Protein AF-A0A2U0RVS0-F1 (afdb_monomer_lite)

Secondary structure (DSSP, 8-state):
-EEEE-TTT--EEEESSPPPTTS----HHHHHHH------TT--S-S---GGGGGGG---

Foldseek 3Di:
DDWDAQPPPRDIDDDPDDDDPPDGDHDPVVVVVVPPPPPCVVVPPPPPPPVVCVVVPDDD

pLDDT: mean 78.25, std 17.14, range [51.0, 96.19]

Radius of gyration: 21.59 Å; chains: 1; bounding box: 42×46×45 Å

Structure (mmCIF, N/CA/C/O backbone):
data_AF-A0A2U0RVS0-F1
#
_entry.id   AF-A0A2U0RVS0-F1
#
loop_
_atom_site.group_PDB
_atom_site.id
_atom_site.type_symbol
_atom_site.label_atom_id
_atom_site.label_alt_id
_atom_site.label_comp_id
_atom_site.label_asym_id
_atom_site.label_entity_id
_atom_site.label_seq_id
_atom_site.pdbx_PDB_ins_code
_atom_site.Cartn_x
_atom_site.Cartn_y
_atom_site.Cartn_z
_atom_site.occupancy
_atom_site.B_iso_or_equiv
_atom_site.auth_seq_id
_atom_site.auth_comp_id
_atom_site.auth_asym_id
_atom_site.auth_atom_id
_atom_site.pdbx_PDB_model_num
ATOM 1 N N . MET A 1 1 ? -4.632 2.117 17.131 1.00 84.81 1 MET A N 1
ATOM 2 C CA . MET A 1 1 ? -4.082 1.251 16.065 1.00 84.81 1 MET A CA 1
ATOM 3 C C . MET A 1 1 ? -5.175 0.274 15.656 1.00 84.81 1 MET A C 1
ATOM 5 O O . MET A 1 1 ? -5.755 -0.330 16.545 1.00 84.81 1 MET A O 1
ATOM 9 N N . PHE A 1 2 ? -5.483 0.154 14.365 1.00 92.00 2 PHE A N 1
ATOM 10 C CA . PHE A 1 2 ? -6.540 -0.713 13.831 1.00 92.00 2 PHE A CA 1
ATOM 11 C C . PHE A 1 2 ? -5.932 -1.926 13.133 1.00 92.00 2 PHE A C 1
ATOM 13 O O . PHE A 1 2 ? -4.995 -1.780 12.346 1.00 92.00 2 PHE A O 1
ATOM 20 N N . GLU A 1 3 ? -6.462 -3.110 13.422 1.00 94.12 3 GLU A N 1
ATOM 21 C CA . GLU A 1 3 ? -6.024 -4.366 12.821 1.00 94.12 3 GLU A CA 1
ATOM 22 C C . GLU A 1 3 ? -6.819 -4.656 11.545 1.00 94.12 3 GLU A C 1
ATOM 24 O O . GLU A 1 3 ? -8.048 -4.615 11.531 1.00 94.12 3 GLU A O 1
ATOM 29 N N . VAL A 1 4 ? -6.107 -4.916 10.450 1.00 94.19 4 VAL A N 1
ATOM 30 C CA . VAL A 1 4 ? -6.687 -5.103 9.117 1.00 94.19 4 VAL A CA 1
ATOM 31 C C . VAL A 1 4 ? -5.943 -6.163 8.329 1.00 94.19 4 VAL A C 1
ATOM 33 O O . VAL A 1 4 ? -4.740 -6.358 8.493 1.00 94.19 4 VAL A O 1
ATOM 36 N N . LYS A 1 5 ? -6.648 -6.831 7.416 1.00 95.62 5 LYS A N 1
ATOM 37 C CA . LYS A 1 5 ? -6.036 -7.768 6.471 1.00 95.62 5 LYS A CA 1
ATOM 38 C C . LYS A 1 5 ? -5.608 -7.032 5.206 1.00 95.62 5 LYS A C 1
ATOM 40 O O . LYS A 1 5 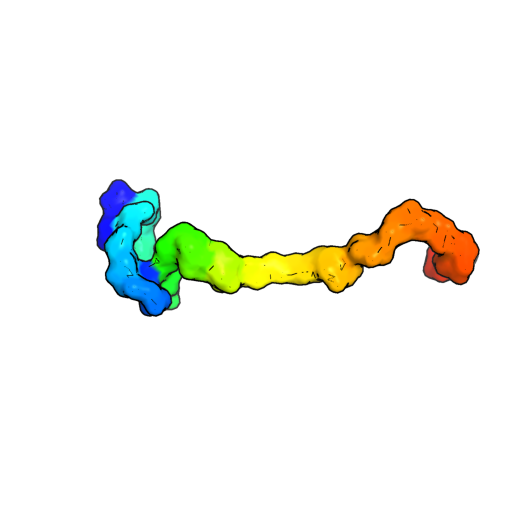? -6.366 -6.236 4.656 1.00 95.62 5 LYS A O 1
ATOM 45 N N . CYS A 1 6 ? -4.391 -7.306 4.743 1.00 95.44 6 CYS A N 1
ATOM 46 C CA . CYS A 1 6 ? -3.908 -6.827 3.456 1.00 95.44 6 CYS A CA 1
ATOM 47 C C . CYS A 1 6 ? -4.823 -7.340 2.342 1.00 95.44 6 CYS A C 1
ATOM 49 O O . CYS A 1 6 ? -5.081 -8.538 2.260 1.00 95.44 6 CYS A O 1
ATOM 51 N N . THR A 1 7 ? -5.258 -6.443 1.462 1.00 94.50 7 THR A N 1
ATOM 52 C CA . THR A 1 7 ? -6.170 -6.781 0.355 1.00 94.50 7 THR A CA 1
ATOM 53 C C . THR A 1 7 ? -5.515 -7.727 -0.659 1.00 94.50 7 THR A C 1
ATOM 55 O O . THR A 1 7 ? -6.195 -8.526 -1.287 1.00 94.50 7 THR A O 1
ATOM 58 N N . ASP A 1 8 ? -4.191 -7.652 -0.795 1.00 95.12 8 ASP A N 1
ATOM 59 C CA . ASP A 1 8 ? -3.433 -8.340 -1.844 1.00 95.12 8 ASP A CA 1
ATOM 60 C C . ASP A 1 8 ? -2.898 -9.712 -1.391 1.00 95.12 8 ASP A C 1
ATOM 62 O O . ASP A 1 8 ? -2.969 -10.693 -2.119 1.00 95.12 8 ASP A O 1
ATOM 66 N N . CYS A 1 9 ? -2.397 -9.805 -0.153 1.00 96.19 9 CYS A N 1
ATOM 67 C CA . CYS A 1 9 ? -1.783 -11.032 0.372 1.00 96.19 9 CYS A CA 1
ATOM 68 C C . CYS A 1 9 ? -2.489 -11.632 1.595 1.00 96.19 9 CYS A C 1
ATOM 70 O O . CYS A 1 9 ? -2.050 -12.658 2.104 1.00 96.19 9 CYS A O 1
ATOM 72 N N . GLY A 1 10 ? -3.530 -10.986 2.129 1.00 95.06 10 GLY A N 1
ATOM 73 C CA . GLY A 1 10 ? -4.305 -11.485 3.271 1.00 95.06 10 GLY A CA 1
ATOM 74 C C . GLY A 1 10 ? -3.617 -11.408 4.640 1.00 95.06 10 GLY A C 1
ATOM 75 O O . GLY A 1 10 ? -4.272 -11.655 5.652 1.00 95.06 10 GLY A O 1
ATOM 76 N N . LYS A 1 11 ? -2.330 -11.034 4.706 1.00 95.69 11 LYS A N 1
ATOM 77 C CA . LYS A 1 11 ? -1.587 -10.886 5.971 1.00 95.69 11 LYS A CA 1
ATOM 78 C C . LYS A 1 11 ? -2.221 -9.820 6.866 1.00 95.69 11 LYS A C 1
ATOM 80 O O . LYS A 1 11 ? -2.592 -8.746 6.386 1.00 95.69 11 LYS A O 1
ATOM 85 N N . THR A 1 12 ? -2.269 -10.081 8.164 1.00 95.31 12 THR A N 1
ATOM 86 C CA . THR A 1 12 ? -2.743 -9.121 9.161 1.00 95.31 12 THR A CA 1
ATOM 87 C C . THR A 1 12 ? -1.703 -8.023 9.394 1.00 95.31 12 THR A C 1
ATOM 89 O O . THR A 1 12 ? -0.505 -8.288 9.492 1.00 95.31 12 THR A O 1
ATOM 92 N N . THR A 1 13 ? -2.139 -6.768 9.428 1.00 93.75 13 THR A N 1
ATOM 93 C CA . THR A 1 13 ? -1.285 -5.598 9.638 1.00 93.75 13 THR A CA 1
ATOM 94 C C . THR A 1 13 ? -2.013 -4.556 10.475 1.00 93.75 13 THR A C 1
ATOM 96 O O . THR A 1 13 ? -3.239 -4.569 10.574 1.00 93.75 13 THR A O 1
ATOM 99 N N . THR A 1 14 ? -1.259 -3.649 11.088 1.00 94.56 14 THR A N 1
ATOM 100 C CA . THR A 1 14 ? -1.811 -2.619 11.964 1.00 94.56 14 THR A CA 1
ATOM 101 C C . THR A 1 14 ? -1.589 -1.245 11.355 1.00 94.56 14 THR A C 1
ATOM 103 O O . THR A 1 14 ? -0.464 -0.888 10.998 1.00 94.56 14 THR A O 1
ATOM 106 N N . VAL A 1 15 ? -2.656 -0.459 11.251 1.00 92.56 15 VAL A N 1
ATOM 107 C CA . VAL A 1 15 ? -2.625 0.902 10.702 1.00 92.56 15 VAL A CA 1
ATOM 108 C C . VAL A 1 15 ? -3.031 1.935 11.763 1.00 92.56 15 VAL A C 1
ATOM 110 O O . VAL A 1 15 ? -3.786 1.612 12.683 1.00 92.56 15 VAL A O 1
ATOM 113 N N . PRO A 1 16 ? -2.524 3.180 11.700 1.00 92.19 16 PRO A N 1
ATOM 114 C CA . PRO A 1 16 ? -2.851 4.214 12.685 1.00 92.19 16 PRO A CA 1
ATOM 115 C C . PRO A 1 16 ? -4.173 4.948 12.397 1.00 92.19 16 PRO A C 1
ATOM 117 O O . PRO A 1 16 ? -4.580 5.779 13.199 1.00 92.19 16 PRO A O 1
ATOM 120 N N . PHE A 1 17 ? -4.839 4.653 11.279 1.00 89.81 17 PHE A N 1
ATOM 121 C CA . PHE A 1 17 ? -6.075 5.300 10.831 1.00 89.81 17 PHE A CA 1
ATOM 122 C C . PHE A 1 17 ? -7.208 4.286 10.672 1.00 89.81 17 PHE A C 1
ATOM 124 O O . PHE A 1 17 ? -6.960 3.102 10.437 1.00 89.81 17 PHE A O 1
ATOM 131 N N . GLU A 1 18 ? -8.447 4.759 10.771 1.00 91.44 18 GLU A N 1
ATOM 132 C CA . GLU A 1 18 ? -9.624 3.927 10.547 1.00 91.44 18 GLU A CA 1
ATOM 133 C C . GLU A 1 18 ? -9.742 3.544 9.055 1.00 91.44 18 GLU A C 1
ATOM 135 O O . GLU A 1 18 ? -9.680 4.422 8.186 1.00 91.44 18 GLU A O 1
ATOM 140 N N . PRO A 1 19 ? -9.892 2.254 8.712 1.00 89.81 19 PRO A N 1
ATOM 141 C CA . PRO A 1 19 ? -10.023 1.813 7.326 1.00 89.81 19 PRO A CA 1
ATOM 142 C C . PRO A 1 19 ? -11.352 2.270 6.714 1.00 89.81 19 PRO A C 1
ATOM 144 O O . PRO A 1 19 ? -12.427 1.848 7.135 1.00 89.81 19 PRO A O 1
ATOM 147 N N . THR A 1 20 ? -11.299 3.097 5.671 1.00 90.31 20 THR A N 1
ATOM 148 C CA . THR A 1 20 ? -12.508 3.536 4.962 1.00 90.31 20 THR A CA 1
ATOM 149 C C . THR A 1 20 ? -13.023 2.455 4.011 1.00 90.31 20 THR A C 1
ATOM 151 O O . THR A 1 20 ? -12.266 1.902 3.206 1.00 90.31 20 THR A O 1
ATOM 154 N N . LYS A 1 21 ? -14.337 2.197 4.032 1.00 87.38 21 LYS A N 1
ATOM 155 C CA . LYS A 1 21 ? -14.992 1.304 3.062 1.00 87.38 21 LYS A CA 1
ATOM 156 C C . LYS A 1 21 ? -14.726 1.801 1.633 1.00 87.38 21 LYS A C 1
ATOM 158 O O . LYS A 1 21 ? -14.954 2.965 1.319 1.00 87.38 21 LYS A O 1
ATOM 163 N N . GLY A 1 22 ? -14.214 0.922 0.771 1.00 89.50 22 GLY A N 1
ATOM 164 C CA . GLY A 1 22 ? -13.883 1.238 -0.625 1.00 89.50 22 GLY A CA 1
ATOM 165 C C . GLY A 1 22 ? -12.440 1.693 -0.883 1.00 89.50 22 GLY A C 1
ATOM 166 O O . GLY A 1 22 ? -12.107 1.964 -2.039 1.00 89.50 22 GLY A O 1
ATOM 167 N N . LYS A 1 23 ? -11.567 1.764 0.138 1.00 90.69 23 LYS A N 1
ATOM 168 C CA . LYS A 1 23 ? -10.116 1.947 -0.051 1.00 90.69 23 LYS A CA 1
ATOM 169 C C . LYS A 1 23 ? -9.340 0.705 0.396 1.00 90.69 23 LYS A C 1
ATOM 171 O O . LYS A 1 23 ? -9.506 0.276 1.535 1.00 90.69 23 LYS A O 1
ATOM 176 N N . PRO A 1 24 ? -8.506 0.113 -0.480 1.00 92.94 24 PRO A N 1
ATOM 177 C CA . PRO A 1 24 ? -7.752 -1.082 -0.133 1.00 92.94 24 PRO A CA 1
ATOM 178 C C . PRO A 1 24 ? -6.626 -0.735 0.841 1.00 92.94 24 PRO A C 1
ATOM 180 O O . PRO A 1 24 ? -5.903 0.248 0.656 1.00 92.94 24 PRO A O 1
ATOM 183 N N . VAL A 1 25 ? -6.459 -1.568 1.866 1.00 94.06 25 VAL A N 1
ATOM 184 C CA . VAL A 1 25 ? -5.322 -1.484 2.787 1.00 94.06 25 VAL A CA 1
ATOM 185 C C . VAL A 1 25 ? -4.283 -2.531 2.401 1.00 94.06 25 VAL A C 1
ATOM 187 O O . VAL A 1 25 ? -4.621 -3.681 2.106 1.00 94.06 25 VAL A O 1
ATOM 190 N N . TYR A 1 26 ? -3.013 -2.127 2.410 1.00 94.56 26 TYR A N 1
ATOM 191 C CA . TYR A 1 26 ? -1.880 -2.961 2.023 1.00 94.56 26 TYR A CA 1
ATOM 192 C C . TYR A 1 26 ? -0.850 -3.057 3.147 1.00 94.56 26 TYR A C 1
ATOM 194 O O . TYR A 1 26 ? -0.611 -2.091 3.873 1.00 94.56 26 TYR A O 1
ATOM 202 N N . CYS A 1 27 ? -0.182 -4.207 3.248 1.00 94.38 27 CYS A N 1
ATOM 203 C CA . CYS A 1 27 ? 1.018 -4.340 4.068 1.00 94.38 27 CYS A CA 1
ATOM 204 C C . CYS A 1 27 ? 2.201 -3.578 3.439 1.00 94.38 27 CYS A C 1
ATOM 206 O O . CYS A 1 27 ? 2.152 -3.175 2.275 1.00 94.38 27 CYS A O 1
ATOM 208 N N . ARG A 1 28 ? 3.300 -3.411 4.189 1.00 91.38 28 ARG A N 1
ATOM 209 C CA . ARG A 1 28 ? 4.504 -2.684 3.730 1.00 91.38 28 ARG A CA 1
ATOM 210 C C . ARG A 1 28 ? 5.068 -3.223 2.405 1.00 91.38 28 ARG A C 1
ATOM 212 O O . ARG A 1 28 ? 5.487 -2.443 1.549 1.00 91.38 28 ARG A O 1
ATOM 219 N N . GLU A 1 29 ? 5.035 -4.541 2.225 1.00 93.12 29 GLU A N 1
ATOM 220 C CA . GLU A 1 29 ? 5.539 -5.227 1.029 1.00 93.12 29 GLU A CA 1
ATOM 221 C C . GLU A 1 29 ? 4.656 -4.939 -0.194 1.00 93.12 29 GLU A C 1
ATOM 223 O O . GLU A 1 29 ? 5.144 -4.448 -1.212 1.00 93.12 29 GL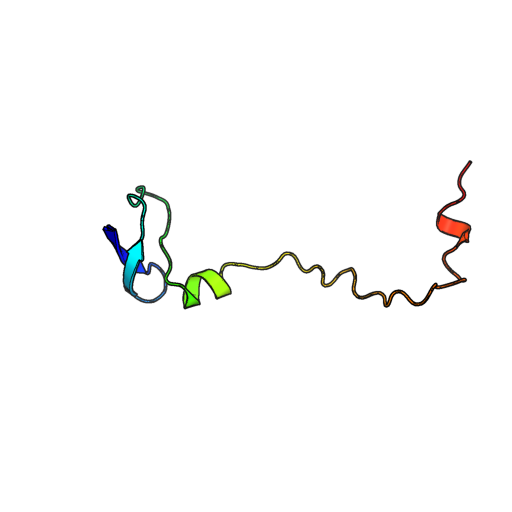U A O 1
ATOM 228 N N . CYS A 1 30 ? 3.345 -5.185 -0.087 1.00 94.62 30 CYS A N 1
ATOM 229 C CA . CYS A 1 30 ? 2.395 -4.941 -1.175 1.00 94.62 30 CYS A CA 1
ATOM 230 C C . CYS A 1 30 ? 2.288 -3.446 -1.502 1.00 94.62 30 CYS A C 1
ATOM 232 O O . CYS A 1 30 ? 2.263 -3.076 -2.673 1.00 94.62 30 CYS A O 1
ATOM 234 N N . LEU A 1 31 ? 2.326 -2.565 -0.494 1.00 92.38 31 LEU A N 1
ATOM 235 C CA . LEU A 1 31 ? 2.326 -1.120 -0.716 1.00 92.38 31 LEU A CA 1
ATOM 236 C C . LEU A 1 31 ? 3.525 -0.690 -1.566 1.00 92.38 31 LEU A C 1
ATOM 238 O O . LEU A 1 31 ? 3.361 0.110 -2.481 1.00 92.38 31 LEU A O 1
ATOM 242 N N . SER A 1 32 ? 4.713 -1.240 -1.305 1.00 90.88 32 SER A N 1
ATOM 243 C CA . SER A 1 32 ? 5.921 -0.941 -2.084 1.00 90.88 32 SER A CA 1
ATOM 244 C C . SER A 1 32 ? 5.790 -1.377 -3.548 1.00 90.88 32 SER A C 1
ATOM 246 O O . SER A 1 32 ? 6.236 -0.653 -4.432 1.00 90.88 32 SER A O 1
ATOM 248 N N . LYS A 1 33 ? 5.116 -2.505 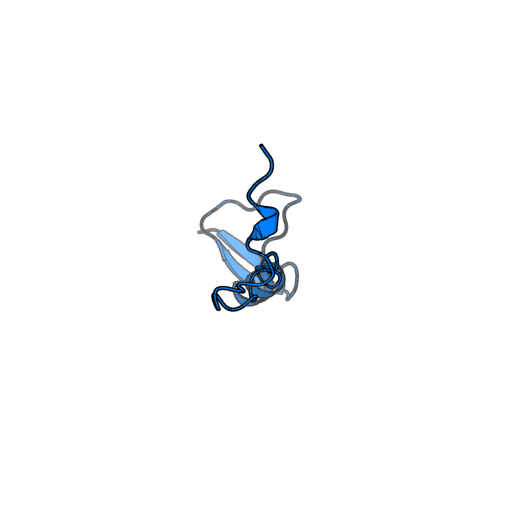-3.815 1.00 90.50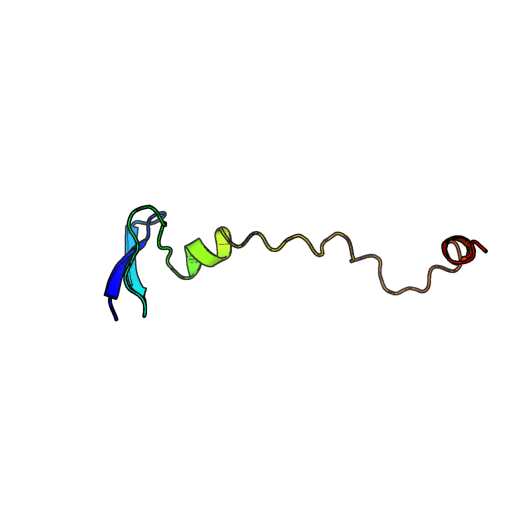 33 LYS A N 1
ATOM 249 C CA . LYS A 1 33 ? 4.811 -2.976 -5.179 1.00 90.50 33 LYS A CA 1
ATOM 250 C C . LYS A 1 33 ? 3.787 -2.083 -5.892 1.00 90.50 33 LYS A C 1
ATOM 252 O O . LYS A 1 33 ? 3.943 -1.789 -7.073 1.00 90.50 33 LYS A O 1
ATOM 257 N N . HIS A 1 34 ? 2.761 -1.618 -5.176 1.00 89.25 34 HIS A N 1
ATOM 258 C CA . HIS A 1 34 ? 1.738 -0.716 -5.720 1.00 89.25 34 HIS A CA 1
ATOM 259 C C . HIS A 1 34 ? 2.231 0.718 -5.917 1.00 89.25 34 HIS A C 1
ATOM 261 O O . HIS A 1 34 ? 1.700 1.444 -6.760 1.00 89.25 34 HIS A O 1
ATOM 267 N N . ARG A 1 35 ? 3.256 1.139 -5.170 1.00 8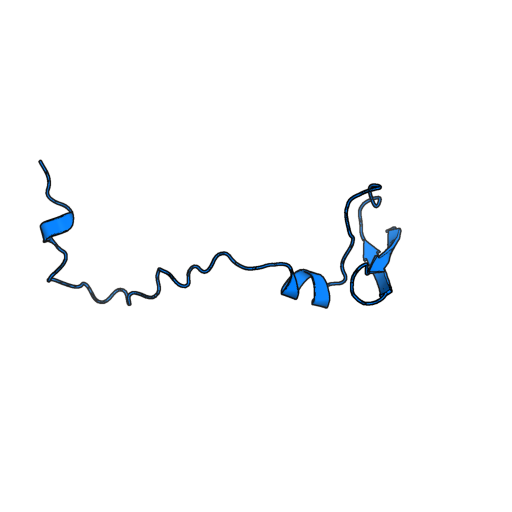4.88 35 ARG A N 1
ATOM 268 C CA . ARG A 1 35 ? 3.971 2.397 -5.390 1.00 84.88 35 ARG A CA 1
ATOM 269 C C . ARG A 1 35 ? 4.800 2.262 -6.670 1.00 84.88 35 ARG A C 1
ATOM 271 O O . ARG A 1 35 ? 6.024 2.176 -6.621 1.00 84.88 35 ARG A O 1
ATOM 278 N N . LYS A 1 36 ? 4.141 2.302 -7.833 1.00 72.12 36 LYS A N 1
ATOM 279 C CA . LYS A 1 36 ? 4.805 2.678 -9.082 1.00 72.12 36 LYS A CA 1
ATOM 280 C C . LYS A 1 36 ? 5.373 4.067 -8.830 1.00 72.12 36 LYS A C 1
ATOM 282 O O . LYS A 1 36 ? 4.634 5.051 -8.833 1.00 72.12 36 LYS A O 1
ATOM 287 N N . LYS A 1 37 ? 6.671 4.158 -8.535 1.00 64.94 37 LYS A N 1
ATOM 288 C CA . LYS A 1 37 ? 7.360 5.436 -8.671 1.00 64.94 37 LYS A CA 1
ATOM 289 C C . LYS A 1 37 ? 7.060 5.865 -10.107 1.00 64.94 37 LYS A C 1
ATOM 291 O O . LYS A 1 37 ? 7.295 5.038 -10.995 1.00 64.94 37 LYS A O 1
ATOM 296 N N . PRO A 1 38 ? 6.518 7.070 -10.380 1.00 57.66 38 PRO A N 1
ATOM 297 C CA . PRO A 1 38 ? 6.688 7.593 -11.716 1.00 57.66 38 PRO A CA 1
ATOM 298 C C . PRO A 1 38 ? 8.182 7.488 -11.948 1.00 57.66 38 PRO A C 1
ATOM 300 O O . PRO A 1 38 ? 8.993 7.925 -11.123 1.00 57.66 38 PRO A O 1
ATOM 303 N N . ALA A 1 39 ? 8.519 6.746 -12.985 1.00 57.34 39 ALA A N 1
ATOM 304 C CA . ALA A 1 39 ? 9.849 6.693 -13.495 1.00 57.34 39 ALA A CA 1
ATOM 305 C C . ALA A 1 39 ? 10.311 8.151 -13.630 1.00 57.34 39 ALA A C 1
ATOM 307 O O . ALA A 1 39 ? 10.053 8.822 -14.619 1.00 57.34 39 ALA A 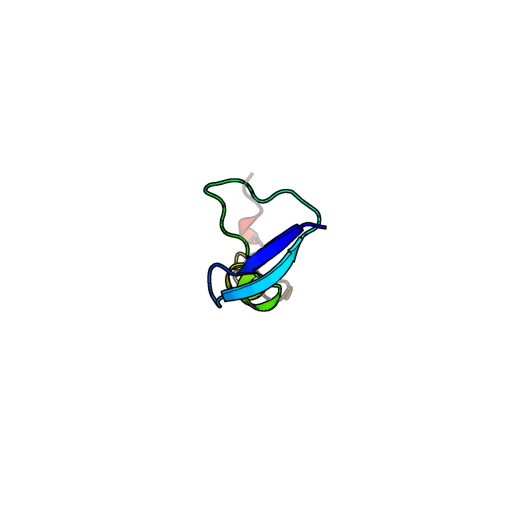O 1
ATOM 308 N N . ARG A 1 40 ? 11.103 8.610 -12.659 1.00 57.81 40 ARG A N 1
ATOM 309 C CA . ARG A 1 40 ? 12.204 9.510 -12.977 1.00 57.81 40 ARG A CA 1
ATOM 310 C C . ARG A 1 40 ? 13.272 8.772 -13.812 1.00 57.81 40 ARG A C 1
ATOM 312 O O . ARG A 1 40 ? 14.348 9.296 -14.047 1.00 57.81 40 ARG A O 1
ATOM 319 N N . GLU A 1 41 ? 12.940 7.577 -14.306 1.00 51.00 41 GLU A N 1
ATOM 320 C CA . GLU A 1 41 ? 13.490 6.866 -15.463 1.00 51.00 41 GLU A CA 1
ATOM 321 C C . GLU A 1 41 ? 13.185 7.566 -16.807 1.00 51.00 41 GLU A C 1
ATOM 323 O O . GLU A 1 41 ? 13.222 6.935 -17.852 1.00 51.00 41 GLU A O 1
ATOM 328 N N . ASN A 1 42 ? 12.879 8.866 -16.816 1.00 52.03 42 ASN A N 1
ATOM 329 C CA . ASN A 1 42 ? 13.147 9.714 -17.980 1.00 52.03 42 ASN A CA 1
ATOM 330 C C . ASN A 1 42 ? 13.897 10.991 -17.563 1.00 52.03 42 ASN A C 1
ATOM 332 O O . ASN A 1 42 ? 13.567 12.113 -17.937 1.00 52.03 42 ASN A O 1
ATOM 336 N N . SER A 1 43 ? 14.862 10.837 -16.653 1.00 54.22 43 SER A N 1
ATOM 337 C CA . SER A 1 43 ? 15.854 11.874 -16.333 1.00 54.22 43 SER A CA 1
ATOM 338 C C . SER A 1 43 ? 17.226 11.287 -15.984 1.00 54.22 43 SER A C 1
ATOM 340 O O . SER A 1 43 ? 18.037 11.967 -15.365 1.00 54.22 43 SER A O 1
ATOM 342 N N . ARG A 1 44 ? 17.497 10.032 -16.374 1.00 53.03 44 ARG A N 1
ATOM 343 C CA . ARG A 1 44 ? 18.862 9.489 -16.472 1.00 53.03 44 ARG A CA 1
ATOM 344 C C . ARG A 1 44 ? 19.468 9.791 -17.847 1.00 53.03 44 ARG A C 1
ATOM 346 O O . ARG A 1 44 ? 20.203 8.979 -18.388 1.00 53.03 44 ARG A O 1
ATOM 353 N N . GLU A 1 45 ? 19.206 10.976 -18.389 1.00 51.56 45 GLU A N 1
ATOM 354 C CA . GLU A 1 45 ? 20.275 11.597 -19.161 1.00 51.56 45 GLU A CA 1
ATOM 355 C C . GLU A 1 45 ? 21.345 11.932 -18.114 1.00 51.56 45 GLU A C 1
ATOM 357 O O . GLU A 1 45 ? 21.033 12.626 -17.135 1.00 51.56 45 GLU A O 1
ATOM 362 N N . PRO A 1 46 ? 22.568 11.387 -18.210 1.00 53.41 46 PRO A N 1
ATOM 363 C CA . PRO A 1 46 ? 23.635 11.852 -17.350 1.00 53.41 46 PRO A CA 1
ATOM 364 C C . PRO A 1 46 ? 23.719 13.375 -17.499 1.00 53.41 46 PRO A C 1
ATOM 366 O O . PRO A 1 46 ? 23.629 13.908 -18.603 1.00 53.41 46 PRO A O 1
ATOM 369 N N . ILE A 1 47 ? 23.936 14.087 -16.393 1.00 58.56 47 ILE A N 1
ATOM 370 C CA . ILE A 1 47 ? 24.352 15.502 -16.377 1.00 58.56 47 ILE A CA 1
ATOM 371 C C . ILE A 1 47 ? 25.742 15.690 -17.020 1.00 58.56 47 ILE A C 1
ATOM 373 O O . ILE A 1 47 ? 26.516 16.557 -16.634 1.00 58.56 47 ILE A O 1
ATOM 377 N N . THR A 1 48 ? 26.095 14.886 -18.022 1.00 55.38 48 THR A N 1
ATOM 378 C CA . THR A 1 48 ? 27.043 15.315 -19.032 1.00 55.38 48 THR A CA 1
ATOM 379 C C . THR A 1 48 ? 26.370 16.456 -19.770 1.00 55.38 48 THR A C 1
ATOM 381 O O . THR A 1 48 ? 25.378 16.258 -20.470 1.00 55.38 48 THR A O 1
ATOM 384 N N . PHE A 1 49 ? 26.892 17.659 -19.561 1.00 55.38 49 PHE A N 1
ATOM 385 C CA . PHE A 1 49 ? 26.611 18.837 -20.363 1.00 55.38 49 PHE A CA 1
ATOM 386 C C . PHE A 1 49 ? 26.712 18.465 -21.851 1.00 55.38 49 PHE A C 1
ATOM 388 O O . PHE A 1 49 ? 27.798 18.395 -22.425 1.00 55.38 49 PHE A O 1
ATOM 395 N N . ASN A 1 50 ? 25.579 18.133 -22.468 1.00 63.66 50 ASN A N 1
ATOM 396 C CA . ASN A 1 50 ? 25.542 17.768 -23.871 1.00 63.66 50 ASN A CA 1
ATOM 397 C C . ASN A 1 50 ? 25.545 19.067 -24.676 1.00 63.66 50 ASN A C 1
ATOM 399 O O . ASN A 1 50 ? 24.505 19.684 -24.914 1.00 63.66 50 ASN A O 1
ATOM 403 N N . MET A 1 51 ? 26.745 19.482 -25.083 1.00 63.16 51 MET A N 1
ATOM 404 C CA . MET A 1 51 ? 26.998 20.683 -25.884 1.00 63.16 51 MET A CA 1
ATOM 405 C C . MET A 1 51 ? 26.169 20.719 -27.186 1.00 63.16 51 MET A C 1
ATOM 407 O O . MET A 1 51 ? 25.943 21.789 -27.742 1.00 63.16 51 MET A O 1
ATOM 411 N N . LYS A 1 52 ? 25.639 19.572 -27.643 1.00 59.72 52 LYS A N 1
ATOM 412 C CA . LYS A 1 52 ? 24.810 19.449 -28.854 1.00 59.72 52 LYS A CA 1
ATOM 413 C C . LYS A 1 52 ? 23.347 19.857 -28.659 1.00 59.72 52 LYS A C 1
ATOM 415 O O . LYS A 1 52 ? 22.666 20.087 -29.650 1.00 59.72 52 LYS A O 1
ATOM 420 N N . ASN A 1 53 ? 22.868 19.988 -27.421 1.00 63.00 53 ASN A N 1
ATOM 421 C CA . ASN A 1 53 ? 21.487 20.382 -27.109 1.00 63.00 53 ASN A CA 1
ATOM 422 C C . ASN A 1 53 ? 21.402 21.807 -26.522 1.00 63.00 53 ASN A C 1
ATOM 424 O O . ASN A 1 53 ? 20.333 22.239 -26.093 1.00 63.00 53 ASN A O 1
ATOM 428 N N . ALA A 1 54 ? 22.512 22.556 -26.515 1.00 60.84 54 ALA A N 1
ATOM 429 C CA . ALA A 1 54 ? 22.596 23.910 -25.959 1.00 60.84 54 ALA A CA 1
ATOM 430 C C . ALA A 1 54 ? 21.762 24.953 -26.737 1.00 60.84 54 ALA A C 1
ATOM 432 O O . ALA A 1 54 ? 21.232 25.887 -26.138 1.00 60.84 54 ALA A O 1
ATOM 433 N N . TRP A 1 55 ? 21.576 24.765 -28.049 1.00 63.72 55 TRP A N 1
ATOM 434 C CA . TRP A 1 55 ? 20.776 25.655 -28.905 1.00 63.72 55 TRP A CA 1
ATOM 435 C C . TRP A 1 55 ? 19.260 25.555 -28.655 1.00 63.72 55 TRP A C 1
ATOM 437 O O . TRP A 1 55 ? 18.525 26.477 -28.992 1.00 63.72 55 TRP A O 1
ATOM 447 N N . ALA A 1 56 ? 18.778 24.494 -27.995 1.00 61.34 56 ALA A N 1
ATOM 448 C CA . ALA A 1 56 ? 17.350 24.288 -27.725 1.00 61.34 56 ALA A CA 1
ATOM 449 C C . ALA A 1 56 ? 16.763 25.233 -26.653 1.00 61.34 56 ALA A C 1
ATOM 451 O O . ALA A 1 56 ? 15.556 25.227 -26.424 1.00 61.34 56 ALA A O 1
ATOM 452 N N . ARG A 1 57 ? 17.594 26.032 -25.966 1.00 58.28 57 ARG A N 1
ATOM 453 C CA . ARG A 1 57 ? 17.155 26.945 -24.889 1.00 58.28 57 ARG A CA 1
ATOM 454 C C . ARG A 1 57 ? 17.192 28.427 -25.264 1.00 58.28 57 ARG A C 1
ATOM 456 O O . ARG A 1 57 ? 16.787 29.246 -24.448 1.00 58.28 57 ARG A O 1
ATOM 463 N N . HIS A 1 58 ? 17.622 28.772 -26.475 1.00 61.12 58 HIS A N 1
ATOM 464 C CA . HIS A 1 58 ? 17.609 30.147 -26.972 1.00 61.12 58 HIS A CA 1
ATOM 465 C C . HIS A 1 58 ? 16.593 30.277 -28.104 1.00 61.12 58 HIS A C 1
ATOM 467 O O . HIS A 1 58 ? 16.930 30.247 -29.282 1.00 61.12 58 HIS A O 1
ATOM 473 N N . SER A 1 59 ? 15.324 30.415 -27.723 1.00 56.03 59 SER A N 1
ATOM 474 C CA . SER A 1 59 ? 14.314 31.016 -28.588 1.00 56.03 59 SER A CA 1
ATOM 475 C C . SER A 1 59 ? 13.809 32.283 -27.907 1.00 56.03 59 SER A C 1
ATOM 477 O O . SER A 1 59 ? 12.854 32.253 -27.130 1.00 56.03 59 SER A O 1
ATOM 479 N N . LYS A 1 60 ? 14.535 33.379 -28.143 1.00 56.84 60 LYS A N 1
ATOM 480 C CA . LYS A 1 60 ? 13.978 34.716 -28.337 1.00 56.84 60 LYS A CA 1
ATOM 481 C C . LYS A 1 60 ? 14.978 35.574 -29.096 1.00 56.84 60 LYS A C 1
ATOM 483 O O . LYS A 1 60 ? 16.172 35.504 -28.733 1.00 56.84 60 LYS A O 1
#

Sequence (60 aa):
MFEVKCTDCGKTTTVPFEPTKGKPVYCRECLSKHRKKPARENSREPITFNMKNAWARHSK